Protein AF-J9AM87-F1 (afdb_monomer)

Foldseek 3Di:
DVVDVVQDCDDPVHLPVDPLSVLVVVLVVLVVCLVVCCVPVPDDPPPVSVVSVVCVVVVVCSVDVVSVVVVVVVVVCVVVVVVVVVVVVVVCVVCVVVCCVVCPPQQVAFAFDDDPPDPDDDPPVPDPDDRTDDAPPNVDGQGADDPVDPDDHHPPDDDDHDDPNRD

InterPro domains:
  IPR005821 Ion transport domain [PF00520] (2-114)
  IPR027359 Voltage-dependent channel domain superfamily [G3DSA:1.20.120.350] (1-65)
  IPR043203 Voltage-gated cation channel calcium and sodium [PTHR10037] (1-157)

Radius of gyration: 30.92 Å; Cα contacts (8 Å, |Δi|>4): 81; chains: 1; bounding box: 75×37×65 Å

Structure (mmCIF, N/CA/C/O backbone):
data_AF-J9AM87-F1
#
_entry.id   AF-J9AM87-F1
#
loop_
_atom_site.group_PDB
_atom_site.id
_atom_site.type_symbol
_atom_site.label_atom_id
_atom_site.label_alt_id
_atom_site.label_comp_id
_atom_site.label_asym_id
_atom_site.label_entity_id
_atom_site.label_seq_id
_atom_site.pdbx_PDB_ins_code
_atom_site.Cartn_x
_atom_site.Cartn_y
_atom_site.Cartn_z
_atom_site.occupancy
_atom_site.B_iso_or_equiv
_atom_site.auth_seq_id
_atom_site.auth_comp_id
_atom_site.auth_asym_id
_atom_site.auth_atom_id
_atom_site.pdbx_PDB_model_num
ATOM 1 N N . MET A 1 1 ? -15.697 -11.874 31.998 1.00 46.91 1 MET A N 1
ATOM 2 C CA . MET A 1 1 ? -16.388 -12.920 32.778 1.00 46.91 1 MET A CA 1
ATOM 3 C C . MET A 1 1 ? -17.727 -12.428 33.321 1.00 46.91 1 MET A C 1
ATOM 5 O O . MET A 1 1 ? -18.726 -12.863 32.777 1.00 46.91 1 MET A O 1
ATOM 9 N N . ILE A 1 2 ? -17.795 -11.449 34.238 1.00 51.47 2 ILE A N 1
ATOM 10 C CA . ILE A 1 2 ? -19.082 -10.950 34.794 1.00 51.47 2 ILE A CA 1
ATOM 11 C C . ILE A 1 2 ? -20.073 -10.462 33.714 1.00 51.47 2 ILE A C 1
ATOM 13 O O . ILE A 1 2 ? -21.231 -10.847 33.746 1.00 51.47 2 ILE A O 1
ATOM 17 N N . LYS A 1 3 ? -19.630 -9.702 32.700 1.00 47.81 3 LYS A N 1
ATOM 18 C CA . LYS A 1 3 ? -20.514 -9.245 31.603 1.00 47.81 3 LYS A CA 1
ATOM 19 C C . LYS A 1 3 ? -20.993 -10.358 30.660 1.00 47.81 3 LYS A C 1
ATOM 21 O O . LYS A 1 3 ? -22.098 -10.273 30.148 1.00 47.81 3 LYS A O 1
ATOM 26 N N . ILE A 1 4 ? -20.172 -11.385 30.446 1.00 52.56 4 ILE A N 1
ATOM 27 C CA . ILE A 1 4 ? -20.475 -12.511 29.542 1.00 52.56 4 ILE A CA 1
ATOM 28 C C . ILE A 1 4 ? -21.500 -13.449 30.194 1.00 52.56 4 ILE A C 1
ATOM 30 O O . ILE A 1 4 ? -22.391 -13.955 29.524 1.00 52.56 4 ILE A O 1
ATOM 34 N N . VAL A 1 5 ? -21.408 -13.622 31.517 1.00 52.31 5 VAL A N 1
ATOM 35 C CA . VAL A 1 5 ? -22.372 -14.397 32.313 1.00 52.31 5 VAL A CA 1
ATOM 36 C C . VAL A 1 5 ? -23.660 -13.599 32.566 1.00 52.31 5 VAL A C 1
ATOM 38 O O . VAL A 1 5 ? -24.735 -14.184 32.576 1.00 52.31 5 VAL A O 1
ATOM 41 N N . ALA A 1 6 ? -23.582 -12.269 32.702 1.00 46.50 6 ALA A N 1
ATOM 42 C CA . ALA A 1 6 ? -24.748 -11.420 32.968 1.00 46.50 6 ALA A CA 1
ATOM 43 C C . ALA A 1 6 ? -25.654 -11.150 31.748 1.00 46.50 6 ALA A C 1
ATOM 45 O O . ALA A 1 6 ? -26.807 -10.785 31.943 1.00 46.50 6 ALA A O 1
ATOM 46 N N . LEU A 1 7 ? -25.162 -11.300 30.509 1.00 50.94 7 LEU A N 1
ATOM 47 C CA . LEU A 1 7 ? -25.922 -10.977 29.285 1.00 50.94 7 LEU A CA 1
ATOM 48 C C . LEU A 1 7 ? -26.360 -12.197 28.455 1.00 50.94 7 LEU A C 1
ATOM 50 O O . LEU A 1 7 ? -27.134 -12.028 27.518 1.00 50.94 7 LEU A O 1
ATOM 54 N N . GLY A 1 8 ? -25.924 -13.412 28.806 1.00 47.44 8 GLY A N 1
ATOM 55 C CA . GLY A 1 8 ? -26.290 -14.641 28.094 1.00 47.44 8 GLY A CA 1
ATOM 56 C C . GLY A 1 8 ? -25.664 -14.759 26.694 1.00 47.44 8 GLY A C 1
ATOM 57 O O . GLY A 1 8 ? -25.475 -13.783 25.973 1.00 47.44 8 GLY A O 1
ATOM 58 N N . PHE A 1 9 ? -25.315 -15.985 26.293 1.00 50.88 9 PHE A N 1
ATOM 59 C CA . PHE A 1 9 ? -24.656 -16.258 25.006 1.00 50.88 9 PHE A CA 1
ATOM 60 C C . PHE A 1 9 ? -25.613 -16.122 23.802 1.00 50.88 9 PHE A C 1
ATOM 62 O O . PHE A 1 9 ? -25.159 -15.883 22.685 1.00 50.88 9 PHE A O 1
ATOM 69 N N . TYR A 1 10 ? -26.932 -16.245 24.012 1.00 46.03 10 TYR A N 1
ATOM 70 C CA . TYR A 1 10 ? -27.936 -16.190 22.945 1.00 46.03 10 TYR A CA 1
ATOM 71 C C . TYR A 1 10 ? -29.298 -15.707 23.480 1.00 46.03 10 TYR A C 1
ATOM 73 O O . TYR A 1 10 ? -29.882 -16.338 24.356 1.00 46.03 10 TYR A O 1
ATOM 81 N N . GLY A 1 11 ? -29.801 -14.584 22.962 1.00 43.59 11 GLY A N 1
ATOM 82 C CA . GLY A 1 11 ? -31.105 -14.006 23.312 1.00 43.59 11 GLY A CA 1
ATOM 83 C C . GLY A 1 11 ? -31.364 -12.712 22.534 1.00 43.59 11 GLY A C 1
ATOM 84 O O . GLY A 1 11 ? -30.419 -12.002 22.219 1.00 43.59 11 GLY A O 1
ATOM 85 N N . SER A 1 12 ? -32.626 -12.404 22.212 1.00 48.91 12 SER A N 1
ATOM 86 C CA . SER A 1 12 ? -33.054 -11.333 21.279 1.00 48.91 12 SER A CA 1
ATOM 87 C C . SER A 1 12 ? -32.692 -9.886 21.686 1.00 48.91 12 SER A C 1
ATOM 89 O O . SER A 1 12 ? -32.962 -8.958 20.929 1.00 48.91 12 SER A O 1
ATOM 91 N N . ALA A 1 13 ? -32.049 -9.689 22.841 1.00 49.88 13 ALA A N 1
ATOM 92 C CA . ALA A 1 13 ? -31.346 -8.467 23.250 1.00 49.88 13 ALA A CA 1
ATOM 93 C C . ALA A 1 13 ? -29.820 -8.706 23.194 1.00 49.88 13 ALA A C 1
ATOM 95 O O . ALA A 1 13 ? -29.098 -8.565 24.180 1.00 49.88 13 ALA A O 1
ATOM 96 N N . ALA A 1 14 ? -29.355 -9.210 22.048 1.00 50.78 14 ALA A N 1
ATOM 97 C CA . ALA A 1 14 ? -28.109 -9.957 21.938 1.00 50.78 14 ALA A CA 1
ATOM 98 C C . ALA A 1 14 ? -26.858 -9.104 22.184 1.00 50.78 14 ALA A C 1
ATOM 100 O O . ALA A 1 14 ? -26.659 -8.065 21.552 1.00 50.78 14 ALA A O 1
ATOM 101 N N . TYR A 1 15 ? -25.929 -9.654 22.975 1.00 48.97 15 TYR A N 1
ATOM 102 C CA . TYR A 1 15 ? -24.536 -9.213 23.150 1.00 48.97 15 TYR A CA 1
ATOM 103 C C . TYR A 1 15 ? -23.830 -8.899 21.806 1.00 48.97 15 TYR A C 1
ATOM 105 O O . TYR A 1 15 ? -22.904 -8.096 21.759 1.00 48.97 15 TYR A O 1
ATOM 113 N N . LEU A 1 16 ? -24.295 -9.497 20.703 1.00 48.91 16 LEU A N 1
ATOM 114 C CA . LEU A 1 16 ? -23.776 -9.339 19.344 1.00 48.91 16 LEU A CA 1
ATOM 115 C C . LEU A 1 16 ? -24.352 -8.150 18.551 1.00 48.91 16 LEU A C 1
ATOM 117 O O . LEU A 1 16 ? -23.908 -7.959 17.422 1.00 48.91 16 LEU A O 1
ATOM 121 N N . SER A 1 17 ? -25.314 -7.376 19.062 1.00 53.00 17 SER A N 1
ATOM 122 C CA . SER A 1 17 ? -25.820 -6.187 18.348 1.00 53.00 17 SER A CA 1
ATOM 123 C C . SER A 1 17 ? -24.913 -4.963 18.508 1.00 53.00 17 SER A C 1
ATOM 125 O O . SER A 1 17 ? -24.922 -4.089 17.648 1.00 53.00 17 SER A O 1
ATOM 127 N N . ASP A 1 18 ? -24.136 -4.890 19.591 1.00 69.31 18 ASP A N 1
ATOM 128 C CA . ASP A 1 18 ? -23.240 -3.766 19.864 1.00 69.31 18 ASP A CA 1
ATOM 129 C C . ASP A 1 18 ? -21.810 -4.093 19.394 1.00 69.31 18 ASP A C 1
ATOM 131 O O . ASP A 1 18 ? -21.171 -5.043 19.867 1.00 69.31 18 ASP A O 1
ATOM 135 N N . THR A 1 19 ? -21.295 -3.302 18.450 1.00 73.19 19 THR A N 1
ATOM 136 C CA . THR A 1 19 ? -19.947 -3.429 17.869 1.00 73.19 19 THR A CA 1
ATOM 137 C C . THR A 1 19 ? -18.857 -3.429 18.944 1.00 73.19 19 THR A C 1
ATOM 139 O O . THR A 1 19 ? -17.882 -4.180 18.857 1.00 73.19 19 THR A O 1
ATOM 142 N N . TRP A 1 20 ? -19.045 -2.655 20.013 1.00 75.25 20 TRP A N 1
ATOM 143 C CA . TRP A 1 20 ? -18.082 -2.542 21.110 1.00 75.25 20 TRP A CA 1
ATOM 144 C C . TRP A 1 20 ? -17.952 -3.824 21.927 1.00 75.25 20 TRP A C 1
ATOM 146 O O . TRP A 1 20 ? -16.880 -4.161 22.440 1.00 75.25 20 TRP A O 1
ATOM 156 N N . ASN A 1 21 ? -19.049 -4.559 22.008 1.00 72.50 21 ASN A N 1
ATOM 157 C CA . ASN A 1 21 ? -19.170 -5.783 22.767 1.00 72.50 21 ASN A CA 1
ATOM 158 C C . ASN A 1 21 ? -18.600 -6.987 21.995 1.00 72.50 21 ASN A C 1
ATOM 160 O O . ASN A 1 21 ? -17.942 -7.850 22.581 1.00 72.50 21 ASN A O 1
ATOM 164 N N . ARG A 1 22 ? -18.740 -6.979 20.657 1.00 75.44 22 ARG A N 1
ATOM 165 C CA . ARG A 1 22 ? -18.018 -7.889 19.745 1.00 75.44 22 ARG A CA 1
ATOM 166 C C . ARG A 1 22 ? -16.502 -7.702 19.829 1.00 75.44 22 ARG A C 1
ATOM 168 O O . ARG A 1 22 ? -15.768 -8.687 19.874 1.00 75.44 22 ARG A O 1
ATOM 175 N N . LEU A 1 23 ? -16.035 -6.454 19.897 1.00 75.38 23 LEU A N 1
ATOM 176 C CA . LEU A 1 23 ? -14.611 -6.138 20.037 1.00 75.38 23 LEU A CA 1
ATOM 177 C C . LEU A 1 23 ? -14.056 -6.616 21.390 1.00 75.38 23 LEU A C 1
ATOM 179 O O . LEU A 1 23 ? -12.970 -7.189 21.437 1.00 75.38 23 LEU A O 1
ATOM 183 N N . ASP A 1 24 ? -14.812 -6.455 22.484 1.00 78.25 24 ASP A N 1
ATOM 184 C CA . ASP A 1 24 ? -14.417 -6.976 23.804 1.00 78.25 24 ASP A CA 1
ATOM 185 C C . ASP A 1 24 ? -14.309 -8.512 23.808 1.00 78.25 24 ASP A C 1
ATOM 187 O O . ASP A 1 24 ? -13.341 -9.062 24.336 1.00 78.25 24 ASP A O 1
ATOM 191 N N . PHE A 1 25 ? -15.246 -9.209 23.152 1.00 76.19 25 PHE A N 1
ATOM 192 C CA . PHE A 1 25 ? -15.199 -10.666 22.992 1.00 76.19 25 PHE A CA 1
ATOM 193 C C . PHE A 1 25 ? -13.954 -11.125 22.222 1.00 76.19 25 PHE A C 1
ATOM 195 O O . PHE A 1 25 ? -13.244 -12.015 22.688 1.00 76.19 25 PHE A O 1
ATOM 202 N N . PHE A 1 26 ? -13.631 -10.474 21.100 1.00 79.94 26 PHE A N 1
ATOM 203 C CA . PHE A 1 26 ? -12.435 -10.792 20.315 1.00 79.94 26 PHE A CA 1
ATOM 204 C C . PHE A 1 26 ? -11.142 -10.641 21.132 1.00 79.94 26 PHE A C 1
ATOM 206 O O . PHE A 1 26 ? -10.284 -11.520 21.089 1.00 79.94 26 PHE A O 1
ATOM 213 N N . ILE A 1 27 ? -11.017 -9.578 21.936 1.00 80.06 27 ILE A N 1
ATOM 214 C CA . ILE A 1 27 ? -9.845 -9.364 22.801 1.00 80.06 27 ILE A CA 1
ATOM 215 C C . ILE A 1 27 ? -9.728 -10.464 23.865 1.00 80.06 27 ILE A C 1
ATOM 217 O O . ILE A 1 27 ? -8.629 -10.959 24.121 1.00 80.06 27 ILE A O 1
ATOM 221 N N . VAL A 1 28 ? -10.843 -10.858 24.492 1.00 81.00 28 VAL A N 1
ATOM 222 C CA . VAL A 1 28 ? -10.853 -11.945 25.485 1.00 81.00 28 VAL A CA 1
ATOM 223 C C . VAL A 1 28 ? -10.465 -13.277 24.836 1.00 81.00 28 VAL A C 1
ATOM 225 O O . VAL A 1 28 ? -9.641 -13.997 25.397 1.00 81.00 28 VAL A O 1
ATOM 228 N N . CYS A 1 29 ? -10.989 -13.581 23.646 1.00 80.12 29 CYS A N 1
ATOM 229 C CA . CYS A 1 29 ? -10.615 -14.769 22.880 1.00 80.12 29 CYS A CA 1
ATOM 230 C C . CYS A 1 29 ? -9.136 -14.761 22.482 1.00 80.12 29 CYS A C 1
ATOM 232 O O . CYS A 1 29 ? -8.470 -15.776 22.653 1.00 80.12 29 CYS A O 1
ATOM 234 N N . ALA A 1 30 ? -8.597 -13.630 22.020 1.00 80.06 30 ALA A N 1
ATOM 235 C CA . ALA A 1 30 ? -7.186 -13.502 21.662 1.00 80.06 30 ALA A CA 1
ATOM 236 C C . ALA A 1 30 ? -6.260 -13.701 22.876 1.00 80.06 30 ALA A C 1
ATOM 238 O O . ALA A 1 30 ? -5.245 -14.385 22.773 1.00 80.06 30 ALA A O 1
ATOM 239 N N . GLY A 1 31 ? -6.633 -13.168 24.046 1.00 78.00 31 GLY A N 1
ATOM 240 C CA . GLY A 1 31 ? -5.903 -13.401 25.296 1.00 78.00 31 GLY A CA 1
ATOM 241 C C . GLY A 1 31 ? -5.995 -14.848 25.797 1.00 78.00 31 GLY A C 1
ATOM 242 O O . GLY A 1 31 ? -5.021 -15.372 26.330 1.00 78.00 31 GLY A O 1
ATOM 243 N N . CYS A 1 32 ? -7.139 -15.511 25.598 1.00 79.88 32 CYS A N 1
ATOM 244 C CA . CYS A 1 32 ? -7.306 -16.935 25.902 1.00 79.88 32 CYS A CA 1
ATOM 245 C C . CYS A 1 32 ? -6.463 -17.809 24.959 1.00 79.88 32 CYS A C 1
ATOM 247 O O . CYS A 1 32 ? -5.753 -18.703 25.410 1.00 79.88 32 CYS A O 1
ATOM 249 N N . ALA A 1 33 ? -6.475 -17.498 23.659 1.00 79.56 33 ALA A N 1
ATOM 250 C CA . ALA A 1 33 ? -5.652 -18.168 22.660 1.00 79.56 33 ALA A CA 1
ATOM 251 C C . ALA A 1 33 ? -4.155 -18.005 22.957 1.00 79.56 33 ALA A C 1
ATOM 253 O O . ALA A 1 33 ? -3.416 -18.972 22.835 1.00 79.56 33 ALA A O 1
ATOM 254 N N . GLU A 1 34 ? -3.707 -16.828 23.410 1.00 77.44 34 GLU A N 1
ATOM 255 C CA . GLU A 1 34 ? -2.323 -16.616 23.859 1.00 77.44 34 GLU A CA 1
ATOM 256 C C . GLU A 1 34 ? -1.935 -17.588 24.983 1.00 77.44 34 GLU A C 1
ATOM 258 O O . GLU A 1 34 ? -0.875 -18.207 24.924 1.00 77.44 34 GLU A O 1
ATOM 263 N N . TYR A 1 35 ? -2.805 -17.739 25.986 1.00 77.81 35 TYR A N 1
ATOM 264 C CA . TYR A 1 35 ? -2.564 -18.605 27.140 1.00 77.81 35 TYR A CA 1
ATOM 265 C C . TYR A 1 35 ? -2.497 -20.083 26.736 1.00 77.81 35 TYR A C 1
ATOM 267 O O . TYR A 1 35 ? -1.528 -20.764 27.059 1.00 77.81 35 TYR A O 1
ATOM 275 N N . LEU A 1 36 ? -3.476 -20.544 25.950 1.00 76.69 36 LEU A N 1
ATOM 276 C CA . LEU A 1 36 ? -3.534 -21.924 25.462 1.00 76.69 36 LEU A CA 1
ATOM 277 C C . LEU A 1 36 ? -2.372 -22.255 24.517 1.00 76.69 36 LEU A C 1
ATOM 279 O O . LEU A 1 36 ? -1.795 -23.334 24.606 1.00 76.69 36 LEU A O 1
ATOM 283 N N . LEU A 1 37 ? -1.994 -21.334 23.626 1.00 76.19 37 LEU A N 1
ATOM 284 C CA . LEU A 1 37 ? -0.863 -21.534 22.717 1.00 76.19 37 LEU A CA 1
ATOM 285 C C . LEU A 1 37 ? 0.470 -21.568 23.468 1.00 76.19 37 LEU A C 1
ATOM 287 O O . LEU A 1 37 ? 1.349 -22.343 23.101 1.00 76.19 37 LEU A O 1
ATOM 291 N N . GLN A 1 38 ? 0.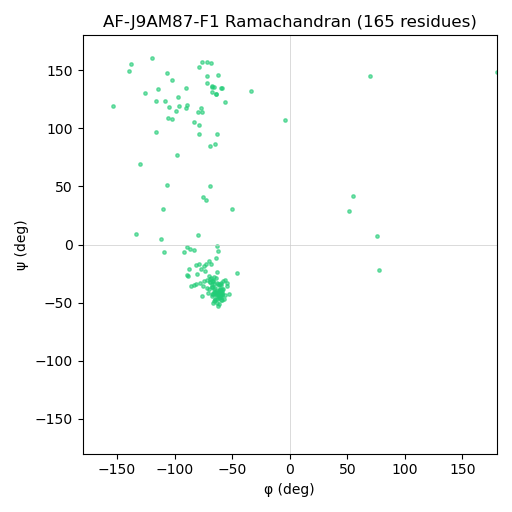626 -20.763 24.521 1.00 73.44 38 GLN A N 1
ATOM 292 C CA . GLN A 1 38 ? 1.833 -20.787 25.344 1.00 73.44 38 GLN A CA 1
ATOM 293 C C . GLN A 1 38 ? 1.956 -22.083 26.165 1.00 73.44 38 GLN A C 1
ATOM 295 O O . GLN A 1 38 ? 3.073 -22.534 26.408 1.00 73.44 38 GLN A O 1
ATOM 300 N N . GLU A 1 39 ? 0.830 -22.692 26.543 1.00 73.88 39 GLU A N 1
ATOM 301 C CA . GLU A 1 39 ? 0.775 -23.982 27.240 1.00 73.88 39 GLU A CA 1
ATOM 302 C C . GLU A 1 39 ? 1.031 -25.177 26.297 1.00 73.88 39 GLU A C 1
ATOM 304 O O . GLU A 1 39 ? 1.821 -26.056 26.629 1.00 73.88 39 GLU A O 1
ATOM 309 N N . TYR A 1 40 ? 0.426 -25.195 25.101 1.00 71.12 40 TYR A N 1
ATOM 310 C CA . TYR A 1 40 ? 0.513 -26.331 24.166 1.00 71.12 40 TYR A CA 1
ATOM 311 C C . TYR A 1 40 ? 1.774 -26.360 23.290 1.00 71.12 40 TYR A C 1
ATOM 313 O O . TYR A 1 40 ? 2.254 -27.439 22.950 1.00 71.12 40 TYR A O 1
ATOM 321 N N . LEU A 1 41 ? 2.302 -25.205 22.873 1.00 66.25 41 LEU A N 1
ATOM 322 C CA . LEU A 1 41 ? 3.358 -25.108 21.850 1.00 66.25 41 LEU A CA 1
ATOM 323 C C . LEU A 1 41 ? 4.716 -24.667 22.415 1.00 66.25 41 LEU A C 1
ATOM 325 O O . LEU A 1 41 ? 5.480 -24.016 21.713 1.00 66.25 41 LEU A O 1
ATOM 329 N N . GLY A 1 42 ? 5.009 -25.010 23.675 1.00 56.44 42 GLY A N 1
ATOM 330 C CA . GLY A 1 42 ? 6.266 -24.748 24.394 1.00 56.44 42 GLY A CA 1
ATOM 331 C C . GLY A 1 42 ? 7.406 -24.092 23.592 1.00 56.44 42 GLY A C 1
ATOM 332 O O . GLY A 1 42 ? 8.059 -24.734 22.776 1.00 56.44 42 GLY A O 1
ATOM 333 N N . ASN A 1 43 ? 7.672 -22.811 23.873 1.00 58.88 43 ASN A N 1
ATOM 334 C CA . ASN A 1 43 ? 8.887 -22.069 23.497 1.00 58.88 43 ASN A CA 1
ATOM 335 C C . ASN A 1 43 ? 9.345 -22.095 22.021 1.00 58.88 43 ASN A C 1
ATOM 337 O O . ASN A 1 43 ? 10.525 -21.878 21.747 1.00 58.88 43 ASN A O 1
ATOM 341 N N . ILE A 1 44 ? 8.450 -22.239 21.041 1.00 59.88 44 ILE A N 1
ATOM 342 C CA . ILE A 1 44 ? 8.785 -21.785 19.679 1.00 59.88 44 ILE A CA 1
ATOM 343 C C . ILE A 1 44 ? 8.797 -20.247 19.608 1.00 59.88 44 ILE A C 1
ATOM 345 O O . ILE A 1 44 ? 8.037 -19.560 20.289 1.00 59.88 44 ILE A O 1
ATOM 349 N N . ASN A 1 45 ? 9.705 -19.686 18.804 1.00 61.81 45 ASN A N 1
ATOM 350 C CA . ASN A 1 45 ? 9.943 -18.244 18.657 1.00 61.81 45 ASN A CA 1
ATOM 351 C C . ASN A 1 45 ? 8.724 -17.514 18.057 1.00 61.81 45 ASN A C 1
ATOM 353 O O . ASN A 1 45 ? 8.619 -17.323 16.847 1.00 61.81 45 ASN A O 1
ATOM 357 N N . LEU A 1 46 ? 7.783 -17.099 18.905 1.00 62.47 46 LEU A N 1
ATOM 358 C CA . LEU A 1 46 ? 6.478 -16.595 18.475 1.00 62.47 46 LEU A CA 1
ATOM 359 C C . LEU A 1 46 ? 6.449 -15.063 18.431 1.00 62.47 46 LEU A C 1
ATOM 361 O O . LEU A 1 46 ? 5.853 -14.395 19.277 1.00 62.47 46 LEU A O 1
ATOM 365 N N . THR A 1 47 ? 7.049 -14.486 17.389 1.00 68.38 47 THR A N 1
ATOM 366 C CA . THR A 1 47 ? 6.879 -13.060 17.048 1.00 68.38 47 THR A CA 1
ATOM 367 C C . THR A 1 47 ? 5.390 -12.704 16.889 1.00 68.38 47 THR A C 1
ATOM 369 O O . THR A 1 47 ? 4.965 -11.632 17.314 1.00 68.38 47 THR A O 1
ATOM 372 N N . ALA A 1 48 ? 4.570 -13.642 16.396 1.00 70.88 48 ALA A N 1
ATOM 373 C CA . ALA A 1 48 ? 3.115 -13.500 16.285 1.00 70.88 48 ALA A CA 1
ATOM 374 C C . ALA A 1 48 ? 2.374 -13.475 17.640 1.00 70.88 48 ALA A C 1
ATOM 376 O O . ALA A 1 48 ? 1.352 -12.815 17.772 1.00 70.88 48 ALA A O 1
ATOM 377 N N . ILE A 1 49 ? 2.887 -14.128 18.688 1.00 72.62 49 ILE A N 1
ATOM 378 C CA . ILE A 1 49 ? 2.281 -14.036 20.032 1.00 72.62 49 ILE A CA 1
ATOM 379 C C . ILE A 1 49 ? 2.537 -12.662 20.657 1.00 72.62 49 ILE A C 1
ATOM 381 O O . ILE A 1 49 ? 1.701 -12.132 21.391 1.00 72.62 49 ILE A O 1
ATOM 385 N N . ARG A 1 50 ? 3.669 -12.031 20.326 1.00 73.31 50 ARG A N 1
ATOM 386 C CA . ARG A 1 50 ? 3.982 -10.676 20.798 1.00 73.31 50 ARG A CA 1
ATOM 387 C C . ARG A 1 50 ? 3.024 -9.631 20.225 1.00 73.31 50 ARG A C 1
ATOM 389 O O . ARG A 1 50 ? 2.680 -8.696 20.944 1.00 73.31 50 ARG A O 1
ATOM 396 N N . THR A 1 51 ? 2.547 -9.794 18.988 1.00 76.00 51 THR A N 1
ATOM 397 C CA . THR A 1 51 ? 1.590 -8.852 18.380 1.00 76.00 51 THR A CA 1
ATOM 398 C C . THR A 1 51 ? 0.211 -8.920 19.042 1.00 76.00 51 THR A C 1
ATOM 400 O O . THR A 1 51 ? -0.417 -7.880 19.218 1.00 76.00 51 THR A O 1
ATOM 403 N N . ILE A 1 52 ? -0.223 -10.088 19.534 1.00 73.06 52 ILE A N 1
ATOM 404 C CA . ILE A 1 52 ? -1.489 -10.238 20.282 1.00 73.06 52 ILE A CA 1
ATOM 405 C C . ILE A 1 52 ? -1.506 -9.368 21.550 1.00 73.06 52 ILE A C 1
ATOM 407 O O . ILE A 1 52 ? -2.529 -8.778 21.902 1.00 73.06 52 ILE A O 1
ATOM 411 N N . ARG A 1 53 ? -0.359 -9.195 22.216 1.00 73.69 53 ARG A N 1
ATOM 412 C CA . ARG A 1 53 ? -0.246 -8.324 23.399 1.00 73.69 53 ARG A CA 1
ATOM 413 C C . ARG A 1 53 ? -0.474 -6.845 23.076 1.00 73.69 53 ARG A C 1
ATOM 415 O O . ARG A 1 53 ? -0.972 -6.122 23.938 1.00 73.69 53 ARG A O 1
ATOM 422 N N . VAL A 1 54 ? -0.190 -6.412 21.843 1.00 80.00 54 VAL A N 1
ATOM 423 C CA . VAL A 1 54 ? -0.433 -5.038 21.353 1.00 80.00 54 VAL A CA 1
ATOM 424 C C . VAL A 1 54 ? -1.932 -4.734 21.238 1.00 80.00 54 VAL A C 1
ATOM 426 O O . VAL A 1 54 ? -2.321 -3.570 21.237 1.00 80.00 54 VAL A O 1
ATOM 429 N N . LEU A 1 55 ? -2.802 -5.753 21.238 1.00 72.94 55 LEU A N 1
ATOM 430 C CA . LEU A 1 55 ? -4.252 -5.559 21.280 1.00 72.94 55 LEU A CA 1
ATOM 431 C C . LEU A 1 55 ? -4.782 -5.295 22.703 1.00 72.94 55 LEU A C 1
ATOM 433 O O . LEU A 1 55 ? -5.885 -4.774 22.856 1.00 72.94 55 LEU A O 1
ATOM 437 N N . ARG A 1 56 ? -4.024 -5.599 23.769 1.00 74.75 56 ARG A N 1
ATOM 438 C CA . ARG A 1 56 ? -4.474 -5.383 25.163 1.00 74.75 56 ARG A CA 1
ATOM 439 C C . ARG A 1 56 ? -4.784 -3.907 25.489 1.00 74.75 56 ARG A C 1
ATOM 441 O O . ARG A 1 56 ? -5.804 -3.675 26.140 1.00 74.75 56 ARG A O 1
ATOM 448 N N . PRO A 1 57 ? -4.002 -2.907 25.029 1.00 76.00 57 PRO A N 1
ATOM 449 C CA . PRO A 1 57 ? -4.346 -1.488 25.149 1.00 76.00 57 PRO A CA 1
AT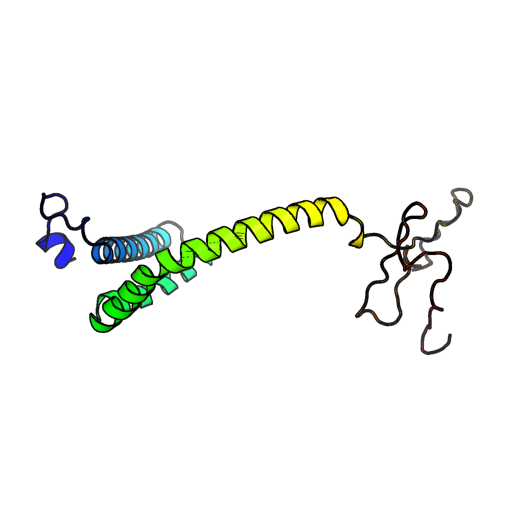OM 450 C C . PRO A 1 57 ? -5.705 -1.112 24.545 1.00 76.00 57 PRO A C 1
ATOM 452 O O . PRO A 1 57 ? -6.377 -0.242 25.095 1.00 76.00 57 PRO A O 1
ATOM 455 N N . LEU A 1 58 ? -6.183 -1.797 23.493 1.00 70.94 58 LEU A N 1
ATOM 456 C CA . LEU A 1 58 ? -7.528 -1.542 22.949 1.00 70.94 58 LEU A CA 1
ATOM 457 C C . LEU A 1 58 ? -8.641 -1.853 23.963 1.00 70.94 58 LEU A C 1
ATOM 459 O O . LEU A 1 58 ? -9.710 -1.245 23.916 1.00 70.94 58 LEU A O 1
ATOM 463 N N . ARG A 1 59 ? -8.395 -2.718 24.957 1.00 71.38 59 ARG A N 1
ATOM 464 C CA . ARG A 1 59 ? -9.341 -2.937 26.064 1.00 71.38 59 ARG A CA 1
ATOM 465 C C . ARG A 1 59 ? -9.540 -1.679 26.917 1.00 71.38 59 ARG A C 1
ATOM 467 O O . ARG A 1 59 ? -10.613 -1.502 27.492 1.00 71.38 59 ARG A O 1
ATOM 474 N N . ALA A 1 60 ? -8.537 -0.801 27.005 1.00 70.12 60 ALA A N 1
ATOM 475 C CA . ALA A 1 60 ? -8.643 0.456 27.746 1.00 70.12 60 ALA A CA 1
ATOM 476 C C . ALA A 1 60 ? -9.634 1.423 27.077 1.00 70.12 60 ALA A C 1
ATOM 478 O O . ALA A 1 60 ? -10.433 2.048 27.773 1.00 70.12 60 ALA A O 1
ATOM 479 N N . VAL A 1 61 ? -9.673 1.448 25.740 1.00 72.62 61 VAL A N 1
ATOM 480 C CA . VAL A 1 61 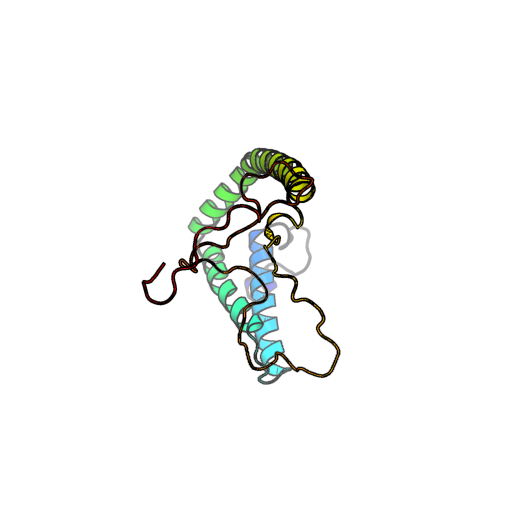? -10.677 2.192 24.952 1.00 72.62 61 VAL A CA 1
ATOM 481 C C . VAL A 1 61 ? -12.090 1.714 25.297 1.00 72.62 61 VAL A C 1
ATOM 483 O O . VAL A 1 61 ? -13.002 2.515 25.467 1.00 72.62 61 VAL A O 1
ATOM 486 N N . ASN A 1 62 ? -12.261 0.408 25.516 1.00 67.56 62 ASN A N 1
ATOM 487 C CA . ASN A 1 62 ? -13.528 -0.178 25.949 1.00 67.56 62 ASN A CA 1
ATOM 488 C C . ASN A 1 62 ? -13.913 0.106 27.412 1.00 67.56 62 ASN A C 1
ATOM 490 O O . ASN A 1 62 ? -15.076 -0.080 27.783 1.00 67.56 62 ASN A O 1
ATOM 494 N N . ARG A 1 63 ? -12.974 0.541 28.257 1.00 73.25 63 ARG A N 1
ATOM 495 C CA . ARG A 1 63 ? -13.259 0.938 29.643 1.00 73.25 63 ARG A CA 1
ATOM 496 C C . ARG A 1 63 ? -13.651 2.406 29.776 1.00 73.25 63 ARG A C 1
ATOM 498 O O . ARG A 1 63 ? -14.364 2.730 30.720 1.00 73.25 63 ARG A O 1
ATOM 505 N N . ILE A 1 64 ? -13.190 3.266 28.867 1.00 80.50 64 ILE A N 1
ATOM 506 C CA . ILE A 1 64 ? -13.372 4.718 28.957 1.00 80.50 64 ILE A CA 1
ATOM 507 C C . ILE A 1 64 ? -14.440 5.157 27.944 1.00 80.50 64 ILE A C 1
ATOM 509 O O . ILE A 1 64 ? -14.166 5.162 26.742 1.00 80.50 64 ILE A O 1
ATOM 513 N N . PRO A 1 65 ? -15.644 5.565 28.387 1.00 73.50 65 PRO A N 1
ATOM 514 C CA . PRO A 1 65 ? -16.724 5.953 27.477 1.00 73.50 65 PRO A CA 1
ATOM 515 C C . PRO A 1 65 ? -16.342 7.137 26.573 1.00 73.50 65 PRO A C 1
ATOM 517 O O . PRO A 1 65 ? -16.716 7.145 25.404 1.00 73.50 65 PRO A O 1
ATOM 520 N N . SER A 1 66 ? -15.516 8.073 27.053 1.00 79.88 66 SER A N 1
ATOM 521 C CA . SER A 1 66 ? -15.036 9.220 26.267 1.00 79.88 66 SER A CA 1
ATOM 522 C C . SER A 1 66 ?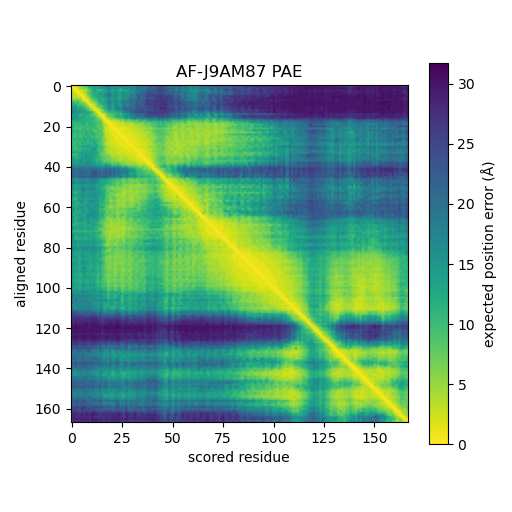 -14.208 8.821 25.039 1.00 79.88 66 SER A C 1
ATOM 524 O O . SER A 1 66 ? -14.305 9.466 24.000 1.00 79.88 66 SER A O 1
ATOM 526 N N . MET A 1 67 ? -13.430 7.734 25.119 1.00 78.88 67 MET A N 1
ATOM 527 C CA . MET A 1 67 ? -12.617 7.258 23.989 1.00 78.88 67 MET A CA 1
ATOM 528 C C . MET A 1 67 ? -13.477 6.589 22.910 1.00 78.88 67 MET A C 1
ATOM 530 O O . MET A 1 67 ? -13.171 6.688 21.724 1.00 78.88 67 MET A O 1
ATOM 534 N N . ARG A 1 68 ? -14.586 5.949 23.303 1.00 80.06 68 ARG A N 1
ATOM 535 C CA . ARG A 1 68 ? -15.540 5.347 22.360 1.00 80.06 68 ARG A CA 1
ATOM 536 C C . ARG A 1 68 ? -16.239 6.389 21.500 1.00 80.06 68 ARG A C 1
ATOM 538 O O . ARG A 1 68 ? -16.431 6.152 20.314 1.00 80.06 68 ARG A O 1
ATOM 545 N N . ILE A 1 69 ? -16.584 7.538 22.084 1.00 84.50 69 ILE A N 1
ATOM 546 C CA . ILE A 1 69 ? -17.221 8.646 21.360 1.00 84.50 69 ILE A CA 1
ATOM 547 C C . ILE A 1 69 ? -16.312 9.117 20.222 1.00 84.50 69 ILE A C 1
ATOM 549 O O . ILE A 1 69 ? -16.766 9.203 19.088 1.00 84.50 69 ILE A O 1
ATOM 553 N N . LEU A 1 70 ? -15.022 9.333 20.495 1.00 83.88 70 LEU A N 1
ATOM 554 C CA . LEU A 1 70 ? -14.061 9.762 19.476 1.00 83.88 70 LEU A CA 1
ATOM 555 C C . LEU A 1 70 ? -13.948 8.762 18.316 1.00 83.88 70 LEU A C 1
ATOM 557 O O . LEU A 1 70 ? -13.953 9.160 17.156 1.00 83.88 70 LEU A O 1
ATOM 561 N N . VAL A 1 71 ? -13.865 7.465 18.623 1.00 84.81 71 VAL A N 1
ATOM 562 C CA . VAL A 1 71 ? -13.771 6.422 17.592 1.00 84.81 71 VAL A CA 1
ATOM 563 C C . VAL A 1 71 ? -15.062 6.324 16.786 1.00 84.81 71 VAL A C 1
ATOM 565 O O . VAL A 1 71 ? -14.982 6.235 15.569 1.00 84.81 71 VAL A O 1
ATOM 568 N N . ASN A 1 72 ? -16.236 6.378 17.422 1.00 84.62 72 ASN A N 1
ATOM 569 C CA . ASN A 1 72 ? -17.512 6.370 16.701 1.00 84.62 72 ASN A CA 1
ATOM 570 C C . ASN A 1 72 ? -17.619 7.570 15.752 1.00 84.62 72 ASN A C 1
ATOM 572 O O . ASN A 1 72 ? -17.922 7.373 14.587 1.00 84.62 72 ASN A O 1
ATOM 576 N N . LEU A 1 73 ? -17.264 8.779 16.203 1.00 86.25 73 LEU A N 1
ATOM 577 C CA . LEU A 1 73 ? -17.242 9.969 15.343 1.00 86.25 73 LEU A CA 1
ATOM 578 C C . LEU A 1 73 ? -16.293 9.800 14.149 1.00 86.25 73 LEU A C 1
ATOM 580 O O . LEU A 1 73 ? -16.620 10.187 13.030 1.00 86.25 73 LEU A O 1
ATOM 584 N N . LEU A 1 74 ? -15.124 9.191 14.364 1.00 86.06 74 LEU A N 1
ATOM 585 C CA . LEU A 1 74 ? -14.194 8.878 13.281 1.00 86.06 74 LEU A CA 1
ATOM 586 C C . LEU A 1 74 ? -14.837 7.888 12.298 1.00 86.06 74 LEU A C 1
ATOM 588 O O . LEU A 1 74 ? -14.878 8.161 11.100 1.00 86.06 74 LEU A O 1
ATOM 592 N N . LEU A 1 75 ? -15.402 6.785 12.797 1.00 86.19 75 LEU A N 1
ATOM 593 C CA . LEU A 1 75 ? -16.095 5.783 11.983 1.00 86.19 75 LEU A CA 1
ATOM 594 C C . LEU A 1 75 ? -17.303 6.362 11.226 1.00 86.19 75 LEU A C 1
ATOM 596 O O . LEU A 1 75 ? -17.533 5.959 10.091 1.00 86.19 75 LEU A O 1
ATOM 600 N N . ASP A 1 76 ? -18.013 7.336 11.793 1.00 87.69 76 ASP A N 1
ATOM 601 C CA . ASP A 1 76 ? -19.141 8.022 11.149 1.00 87.69 76 ASP A CA 1
ATOM 602 C C . ASP A 1 76 ? -18.690 8.927 9.991 1.00 87.69 76 ASP A C 1
ATOM 604 O O . ASP A 1 76 ? -19.427 9.129 9.027 1.00 87.69 76 ASP A O 1
ATOM 608 N N . THR A 1 77 ? -17.455 9.438 10.036 1.00 89.06 77 THR A N 1
ATOM 609 C CA . THR A 1 77 ? -16.867 10.235 8.941 1.00 89.06 77 THR A CA 1
ATOM 610 C C . THR A 1 77 ? -16.174 9.389 7.865 1.00 89.06 77 THR A C 1
ATOM 612 O O . THR A 1 77 ? -16.057 9.832 6.718 1.00 89.06 77 THR A O 1
ATOM 615 N N . LEU A 1 78 ? -15.773 8.149 8.179 1.00 88.06 78 LEU A N 1
ATOM 616 C CA . LEU A 1 78 ? -15.210 7.202 7.208 1.00 88.06 78 LEU A CA 1
ATOM 617 C C . LEU A 1 78 ? -16.064 6.968 5.952 1.00 88.06 78 LEU A C 1
ATOM 619 O O . LEU A 1 78 ? -15.466 6.936 4.879 1.00 88.06 78 LEU A O 1
ATOM 623 N N . PRO A 1 79 ? -17.403 6.807 5.995 1.00 86.62 79 PRO A N 1
ATOM 624 C CA . PRO A 1 79 ? -18.189 6.607 4.776 1.00 86.62 79 PRO A CA 1
ATOM 625 C C . PRO A 1 79 ? -18.094 7.797 3.812 1.00 86.62 79 PRO A C 1
ATOM 627 O O . PRO A 1 79 ? -18.035 7.601 2.600 1.00 86.62 79 PRO A O 1
ATOM 630 N N . MET A 1 80 ? -17.995 9.025 4.330 1.00 87.75 80 MET A N 1
ATOM 631 C CA . MET A 1 80 ? -17.812 10.222 3.504 1.00 87.75 80 MET A CA 1
ATOM 632 C C . MET A 1 80 ? -16.408 10.267 2.876 1.00 87.75 80 MET A C 1
ATOM 634 O O . MET A 1 80 ? -16.266 10.602 1.700 1.00 87.75 80 MET A O 1
ATOM 638 N N . LEU A 1 81 ? -15.379 9.851 3.625 1.00 90.38 81 LEU A N 1
ATOM 639 C CA . LEU A 1 81 ? -14.015 9.652 3.112 1.00 90.38 81 LEU A CA 1
ATOM 640 C C . LEU A 1 81 ? -13.917 8.490 2.110 1.00 90.38 81 LEU A C 1
ATOM 642 O O . LEU A 1 81 ? -13.111 8.550 1.182 1.00 90.38 81 LEU A O 1
ATOM 646 N N . GLY A 1 82 ? -14.747 7.458 2.263 1.00 91.56 82 GLY A N 1
ATOM 647 C CA . GLY A 1 82 ? -14.778 6.270 1.411 1.00 91.56 82 GLY A CA 1
ATOM 648 C C . GLY A 1 82 ? -15.022 6.603 -0.058 1.00 91.56 82 GLY A C 1
ATOM 649 O O . GLY A 1 82 ? -14.361 6.040 -0.926 1.00 91.56 82 GLY A O 1
ATOM 650 N N . ASN A 1 83 ? -15.882 7.584 -0.344 1.00 91.38 83 ASN A N 1
ATOM 651 C CA . ASN A 1 83 ? -16.128 8.054 -1.710 1.00 91.38 83 ASN A CA 1
ATOM 652 C C . ASN A 1 83 ? -14.865 8.644 -2.360 1.00 91.38 83 ASN A C 1
ATOM 654 O O . ASN A 1 83 ? -14.570 8.367 -3.523 1.00 91.38 83 ASN A O 1
ATOM 658 N N . VAL A 1 84 ? -14.088 9.423 -1.601 1.00 94.75 84 VAL A N 1
ATOM 659 C CA . VAL A 1 84 ? -12.827 10.015 -2.075 1.00 94.75 84 VAL A CA 1
ATOM 660 C C . VAL A 1 84 ? -11.753 8.940 -2.236 1.00 94.75 84 VAL A C 1
ATOM 662 O O . VAL A 1 84 ? -11.041 8.929 -3.239 1.00 94.75 84 VAL A O 1
ATOM 665 N N . LEU A 1 85 ? -11.660 8.004 -1.286 1.00 94.12 85 LEU A N 1
ATOM 666 C CA . LEU A 1 85 ? -10.746 6.863 -1.370 1.00 94.12 85 LEU A CA 1
ATOM 667 C C . LEU A 1 85 ? -11.048 5.972 -2.575 1.00 94.12 85 LEU A C 1
ATOM 669 O O . LEU A 1 85 ? -10.115 5.519 -3.228 1.00 94.12 85 LEU A O 1
ATOM 673 N N . LEU A 1 86 ? -12.323 5.755 -2.898 1.00 94.19 86 LEU A N 1
ATOM 674 C CA . LEU A 1 86 ? -12.735 4.990 -4.070 1.00 94.19 86 LEU A CA 1
ATOM 675 C C . LEU A 1 86 ? -12.282 5.685 -5.357 1.00 94.19 86 LEU A C 1
ATOM 677 O O . LEU A 1 86 ? -11.663 5.043 -6.202 1.00 94.19 86 LEU A O 1
ATOM 681 N N . LEU A 1 87 ? -12.503 6.997 -5.487 1.00 94.88 87 LEU A N 1
ATOM 682 C CA . LEU A 1 87 ? -11.995 7.768 -6.628 1.00 94.88 87 LEU A CA 1
ATOM 683 C C . LEU A 1 87 ? -10.464 7.667 -6.719 1.00 94.88 87 LEU A C 1
ATOM 685 O O . LEU A 1 87 ? -9.927 7.356 -7.781 1.00 94.88 87 LEU A O 1
ATOM 689 N N . CYS A 1 88 ? -9.766 7.869 -5.601 1.00 96.19 88 CYS A N 1
ATOM 690 C CA . CYS A 1 88 ? -8.310 7.771 -5.517 1.00 96.19 88 CYS A CA 1
ATOM 691 C C . CYS A 1 88 ? -7.801 6.380 -5.932 1.00 96.19 88 CYS A C 1
ATOM 693 O O . CYS A 1 88 ? -6.850 6.264 -6.702 1.00 96.19 88 CYS A O 1
ATOM 695 N N . PHE A 1 89 ? -8.486 5.320 -5.498 1.00 96.94 89 PHE A N 1
ATOM 696 C CA . PHE A 1 89 ? -8.185 3.948 -5.887 1.00 96.94 89 PHE A CA 1
ATOM 697 C C . PHE A 1 89 ? -8.325 3.736 -7.397 1.00 96.94 89 PHE A C 1
ATOM 699 O O . PHE A 1 89 ? -7.424 3.167 -8.005 1.00 96.94 89 PHE A O 1
ATOM 706 N N . PHE A 1 90 ? -9.396 4.235 -8.027 1.00 97.19 90 PHE A N 1
ATOM 707 C CA . PHE A 1 90 ? -9.551 4.160 -9.486 1.00 97.19 90 PHE A CA 1
ATOM 708 C C . PHE A 1 90 ? -8.424 4.886 -10.225 1.00 97.19 90 PHE A C 1
ATOM 710 O O . PHE A 1 90 ? -7.877 4.355 -11.191 1.00 97.19 90 PHE A O 1
ATOM 717 N N . VAL A 1 91 ? -8.041 6.072 -9.752 1.00 97.38 91 VAL A N 1
ATOM 718 C CA . VAL A 1 91 ? -6.938 6.854 -10.324 1.00 97.38 91 VAL A CA 1
ATOM 719 C C . VAL A 1 91 ? -5.618 6.087 -10.218 1.00 97.38 91 VAL A C 1
ATOM 721 O O . VAL A 1 91 ? -4.939 5.892 -11.226 1.00 97.38 91 VAL A O 1
ATOM 724 N N . PHE A 1 92 ? -5.274 5.588 -9.029 1.00 96.94 92 PHE A N 1
ATOM 725 C CA . PHE A 1 92 ? -4.070 4.781 -8.829 1.00 96.94 92 PHE A CA 1
ATOM 726 C C . PHE A 1 92 ? -4.094 3.474 -9.612 1.00 96.94 92 PHE A C 1
ATOM 728 O O . PHE A 1 92 ? -3.049 3.039 -10.084 1.00 96.94 92 PHE A O 1
ATOM 735 N N . PHE A 1 93 ? -5.263 2.865 -9.800 1.00 97.19 93 PHE A N 1
ATOM 736 C CA . PHE A 1 93 ? -5.392 1.658 -10.601 1.00 97.19 93 PHE A CA 1
ATOM 737 C C . PHE A 1 93 ? -5.089 1.931 -12.078 1.00 97.19 93 PHE A C 1
ATOM 739 O O . PHE A 1 93 ? -4.245 1.254 -12.658 1.00 97.19 93 PHE A O 1
ATOM 746 N N . ILE A 1 94 ? -5.703 2.955 -12.681 1.00 97.12 94 ILE A N 1
ATOM 747 C CA . ILE A 1 94 ? -5.466 3.296 -14.093 1.00 97.12 94 ILE A CA 1
ATOM 748 C C . ILE A 1 94 ? -3.999 3.680 -14.316 1.00 97.12 94 ILE A C 1
ATOM 750 O O . ILE A 1 94 ? -3.333 3.084 -15.164 1.00 97.12 94 ILE A O 1
ATOM 754 N N . PHE A 1 95 ? -3.466 4.627 -13.536 1.00 97.06 95 PHE A N 1
ATOM 755 C CA . PHE A 1 95 ? -2.068 5.047 -13.677 1.00 97.06 95 PHE A CA 1
ATOM 756 C C . PHE A 1 95 ? -1.078 3.940 -13.303 1.00 97.06 95 PHE A C 1
ATOM 758 O O . PHE A 1 95 ? -0.011 3.855 -13.904 1.00 97.06 95 PHE A O 1
ATOM 765 N N . GLY A 1 96 ? -1.434 3.064 -12.364 1.00 97.00 96 GLY A N 1
ATOM 766 C CA . GLY A 1 96 ? -0.637 1.899 -11.997 1.00 97.00 96 GLY A CA 1
ATOM 767 C C . GLY A 1 96 ? -0.526 0.894 -13.140 1.00 97.00 96 GLY A C 1
ATOM 768 O O . GLY A 1 96 ? 0.580 0.475 -13.470 1.00 97.00 96 GLY A O 1
ATOM 769 N N . ILE A 1 97 ? -1.637 0.550 -13.798 1.00 96.50 97 ILE A N 1
ATOM 770 C CA . ILE A 1 97 ? -1.626 -0.368 -14.947 1.00 96.50 97 ILE A CA 1
ATOM 771 C C . ILE A 1 97 ? -0.854 0.234 -16.122 1.00 96.50 97 ILE A C 1
ATOM 773 O O . ILE A 1 97 ? 0.026 -0.430 -16.669 1.00 96.50 97 ILE A O 1
ATOM 777 N N . VAL A 1 98 ? -1.129 1.496 -16.472 1.00 97.00 98 VAL A N 1
ATOM 778 C CA . VAL A 1 98 ? -0.395 2.204 -17.535 1.00 97.00 98 VAL A CA 1
ATOM 779 C C . VAL A 1 98 ? 1.097 2.261 -17.207 1.00 97.00 98 VAL A C 1
ATOM 781 O O . VAL A 1 98 ? 1.932 1.985 -18.065 1.00 97.00 98 VAL A O 1
ATOM 784 N N . GLY A 1 99 ? 1.443 2.558 -15.953 1.00 95.25 99 GLY A N 1
ATOM 785 C CA . GLY A 1 99 ? 2.829 2.662 -15.531 1.00 95.25 99 GLY A CA 1
ATOM 786 C C . GLY A 1 99 ? 3.576 1.332 -15.567 1.00 95.25 99 GLY A C 1
ATOM 787 O O . GLY A 1 99 ? 4.700 1.268 -16.062 1.00 95.25 99 GLY A O 1
ATOM 788 N N . VAL A 1 100 ? 2.946 0.245 -15.121 1.00 94.62 100 VAL A N 1
ATOM 789 C CA . VAL A 1 100 ? 3.544 -1.091 -15.222 1.00 94.62 100 VAL A CA 1
ATOM 790 C C . VAL A 1 100 ? 3.707 -1.494 -16.686 1.00 94.62 100 VAL A C 1
ATOM 792 O O . VAL A 1 100 ? 4.757 -2.007 -17.046 1.00 94.62 100 VAL A O 1
ATOM 795 N N . GLN A 1 101 ? 2.731 -1.229 -17.555 1.00 93.12 101 GLN A N 1
ATOM 796 C CA . GLN A 1 101 ? 2.837 -1.585 -18.974 1.00 93.12 101 GLN A CA 1
ATOM 797 C C . GLN A 1 101 ? 3.944 -0.815 -19.702 1.00 93.12 101 GLN A C 1
ATOM 799 O O . GLN A 1 101 ? 4.618 -1.391 -20.552 1.00 93.12 101 GLN A O 1
ATOM 804 N N . LEU A 1 102 ? 4.149 0.461 -19.367 1.00 89.62 102 LEU A N 1
ATOM 805 C CA . LEU A 1 102 ? 5.120 1.305 -20.061 1.00 89.62 102 LEU A CA 1
ATOM 806 C C . LEU A 1 102 ? 6.545 1.170 -19.507 1.00 89.62 102 LEU A C 1
ATOM 808 O O . LEU A 1 102 ? 7.500 1.225 -20.276 1.00 89.62 102 LEU A O 1
ATOM 812 N N . TRP A 1 103 ? 6.703 0.977 -18.193 1.00 89.06 103 TRP A N 1
ATOM 813 C CA . TRP A 1 103 ? 8.013 0.956 -17.526 1.00 89.06 103 TRP A CA 1
ATOM 814 C C . TRP A 1 103 ? 8.438 -0.410 -16.973 1.00 89.06 103 TRP A C 1
ATOM 816 O O . TRP A 1 103 ? 9.501 -0.505 -16.349 1.00 89.06 103 TRP A O 1
ATOM 826 N N . ALA A 1 104 ? 7.673 -1.484 -17.203 1.00 88.88 104 ALA A N 1
ATOM 827 C CA . ALA A 1 104 ? 8.093 -2.828 -16.807 1.00 88.88 104 ALA A CA 1
ATOM 828 C C . ALA A 1 104 ? 9.456 -3.182 -17.419 1.00 88.88 104 ALA A C 1
ATOM 830 O O . ALA A 1 104 ? 9.650 -3.166 -18.631 1.00 88.88 104 ALA A O 1
ATOM 831 N N . GLY A 1 105 ? 10.420 -3.509 -16.559 1.00 85.94 105 GLY A N 1
ATOM 832 C CA . GLY A 1 105 ? 11.754 -3.953 -16.966 1.00 85.94 105 GLY A CA 1
ATOM 833 C C . GLY A 1 105 ? 12.705 -2.847 -17.436 1.00 85.94 105 GLY A C 1
ATOM 834 O O . GLY A 1 105 ? 13.913 -3.033 -17.313 1.00 85.94 105 GLY A O 1
ATOM 835 N N . LEU A 1 106 ? 12.212 -1.679 -17.868 1.00 86.56 106 LEU A N 1
ATOM 836 C CA . LEU A 1 106 ? 13.061 -0.590 -18.374 1.00 86.56 106 LEU A CA 1
ATOM 837 C C . LEU A 1 106 ? 14.064 -0.077 -17.329 1.00 86.56 106 LEU A C 1
ATOM 839 O O . LEU A 1 106 ? 15.219 0.176 -17.660 1.00 86.56 106 LEU A O 1
ATOM 843 N N . LEU A 1 107 ? 13.666 0.009 -16.055 1.00 85.88 107 LEU A N 1
ATOM 844 C CA . LEU A 1 107 ? 14.532 0.511 -14.975 1.00 85.88 107 LEU A CA 1
ATOM 845 C C . LEU A 1 107 ? 15.692 -0.442 -14.622 1.00 85.88 107 LEU A C 1
ATOM 847 O O . LEU A 1 107 ? 16.643 -0.047 -13.947 1.00 85.88 107 LEU A O 1
ATOM 851 N N . ARG A 1 108 ? 15.646 -1.697 -15.085 1.00 86.81 108 ARG A N 1
ATOM 852 C CA . ARG A 1 108 ? 16.696 -2.698 -14.844 1.00 86.81 108 ARG A CA 1
ATOM 853 C C . ARG A 1 108 ? 17.754 -2.728 -15.952 1.00 86.81 108 ARG A C 1
ATOM 855 O O . ARG A 1 108 ? 18.756 -3.425 -15.810 1.00 86.81 108 ARG A O 1
ATOM 862 N N . ASN A 1 109 ? 17.563 -1.982 -17.039 1.00 88.00 109 ASN A N 1
ATOM 863 C CA . ASN A 1 109 ? 18.513 -1.948 -18.145 1.00 88.00 109 ASN A CA 1
ATOM 864 C C . ASN A 1 109 ? 19.851 -1.329 -17.705 1.00 88.00 109 ASN A C 1
ATOM 866 O O . ASN A 1 109 ? 19.886 -0.306 -17.014 1.00 88.00 109 ASN A O 1
ATOM 870 N N . ARG A 1 110 ? 20.956 -1.967 -18.105 1.00 87.31 110 ARG A N 1
ATOM 871 C CA . ARG A 1 110 ? 22.339 -1.554 -17.824 1.00 87.31 110 ARG A CA 1
ATOM 872 C C . ARG A 1 110 ? 23.201 -1.767 -19.065 1.00 87.31 110 ARG A C 1
ATOM 874 O O . ARG A 1 110 ? 22.973 -2.715 -19.817 1.00 87.31 110 ARG A O 1
ATOM 881 N N . CYS A 1 111 ? 24.222 -0.931 -19.236 1.00 86.12 111 CYS A N 1
ATOM 882 C CA . CYS A 1 111 ? 25.218 -1.117 -20.287 1.00 86.12 111 CYS A CA 1
ATOM 883 C C . CYS A 1 111 ? 26.180 -2.233 -19.877 1.00 86.12 111 CYS A C 1
ATOM 885 O O . CYS A 1 111 ? 26.910 -2.093 -18.895 1.00 86.12 111 CYS A O 1
ATOM 887 N N . VAL A 1 112 ? 26.160 -3.340 -20.618 1.00 84.50 112 VAL A N 1
ATOM 888 C CA . VAL A 1 112 ? 27.063 -4.480 -20.424 1.00 84.50 112 VAL A CA 1
ATOM 889 C C . VAL A 1 112 ? 28.167 -4.461 -21.470 1.00 84.50 112 VAL A C 1
ATOM 891 O O . VAL A 1 112 ? 27.924 -4.145 -22.633 1.00 84.50 112 VAL A O 1
ATOM 894 N N . ILE A 1 113 ? 29.379 -4.826 -21.064 1.00 76.00 113 ILE A N 1
ATOM 895 C CA . ILE A 1 113 ? 30.505 -4.981 -21.986 1.00 76.00 113 ILE A CA 1
ATOM 896 C C . ILE A 1 113 ? 30.491 -6.429 -22.477 1.00 76.00 113 ILE A C 1
ATOM 898 O O . ILE A 1 113 ? 30.578 -7.370 -21.684 1.00 76.00 113 ILE A O 1
ATOM 902 N N . SER A 1 114 ? 30.353 -6.635 -23.787 1.00 69.69 114 SER A N 1
ATOM 903 C CA . SER A 1 114 ? 30.490 -7.962 -24.384 1.00 69.69 114 SER A CA 1
ATOM 904 C C . SER A 1 114 ? 31.972 -8.298 -24.525 1.00 69.69 114 SER A C 1
ATOM 906 O O . SER A 1 114 ? 32.635 -7.798 -25.434 1.00 69.69 114 SER A O 1
ATOM 908 N N . LEU A 1 115 ? 32.501 -9.139 -23.635 1.00 67.62 115 LEU A N 1
ATOM 909 C CA . LEU A 1 115 ? 33.846 -9.677 -23.818 1.00 67.62 115 LEU A CA 1
ATOM 910 C C . LEU A 1 115 ? 33.850 -10.615 -25.039 1.00 67.62 115 LEU A C 1
ATOM 912 O O . LEU A 1 115 ? 32.961 -11.471 -25.143 1.00 67.62 115 LEU A O 1
ATOM 916 N N . PRO A 1 116 ? 34.808 -10.475 -25.973 1.00 67.00 116 PRO A N 1
ATOM 917 C CA . PRO A 1 116 ? 34.971 -11.443 -27.044 1.00 67.00 116 PRO A CA 1
ATOM 918 C C . PRO A 1 116 ? 35.260 -12.814 -26.426 1.00 67.00 116 PRO A C 1
ATOM 920 O O . PRO A 1 116 ? 36.077 -12.935 -25.514 1.00 67.00 116 PRO A O 1
ATOM 923 N N . LYS A 1 117 ? 34.588 -13.858 -26.924 1.00 61.41 117 LYS A N 1
ATOM 924 C CA . LYS A 1 117 ? 34.943 -15.246 -26.613 1.00 61.41 117 LYS A CA 1
ATOM 925 C C . LYS A 1 117 ? 36.276 -15.539 -27.298 1.00 61.41 117 LYS A C 1
ATOM 927 O O . LYS A 1 117 ? 36.294 -15.998 -28.436 1.00 61.41 117 LYS A O 1
ATOM 932 N N . ILE A 1 118 ? 37.382 -15.192 -26.650 1.00 61.56 118 ILE A N 1
ATOM 933 C CA . ILE A 1 118 ? 38.701 -15.656 -27.072 1.00 61.56 118 ILE A CA 1
ATOM 934 C C . ILE A 1 118 ? 38.716 -17.167 -26.818 1.00 61.56 118 ILE A C 1
ATOM 936 O O . ILE A 1 118 ? 38.166 -17.621 -25.816 1.00 61.56 118 ILE A O 1
ATOM 940 N N . ASN A 1 119 ? 39.237 -17.926 -27.784 1.00 61.00 119 ASN A N 1
ATOM 941 C CA . ASN A 1 119 ? 39.320 -19.389 -27.793 1.00 61.00 119 ASN A CA 1
ATOM 942 C C . ASN A 1 119 ? 39.529 -19.963 -26.382 1.00 61.00 119 ASN A C 1
ATOM 944 O O . ASN A 1 119 ? 40.372 -19.459 -25.649 1.00 61.00 119 ASN A O 1
ATOM 948 N N . ALA A 1 120 ? 38.727 -20.976 -26.053 1.00 55.72 120 ALA A N 1
ATOM 949 C CA . ALA A 1 120 ? 38.367 -21.544 -24.748 1.00 55.72 120 ALA A CA 1
ATOM 950 C C . ALA A 1 120 ? 39.473 -21.927 -23.723 1.00 55.72 120 ALA A C 1
ATOM 952 O O . ALA A 1 120 ? 39.234 -22.837 -22.942 1.00 55.72 120 ALA A O 1
ATOM 953 N N . ASP A 1 121 ? 40.626 -21.256 -23.672 1.00 54.75 121 ASP A N 1
ATOM 954 C CA . ASP A 1 121 ? 41.767 -21.612 -22.808 1.00 54.75 121 ASP A CA 1
ATOM 955 C C . ASP A 1 121 ? 42.389 -20.430 -22.038 1.00 54.75 121 ASP A C 1
ATOM 957 O O . ASP A 1 121 ? 43.429 -20.581 -21.399 1.00 54.75 121 ASP A O 1
ATOM 961 N N . ILE A 1 122 ? 41.772 -19.244 -22.049 1.00 57.78 122 ILE A N 1
ATOM 962 C CA . ILE A 1 122 ? 42.165 -18.160 -21.137 1.00 57.78 122 ILE A CA 1
ATOM 963 C C . ILE A 1 122 ? 40.982 -17.871 -20.222 1.00 57.78 122 ILE A C 1
ATOM 965 O O . ILE A 1 122 ? 40.063 -17.136 -20.584 1.00 57.78 122 ILE A O 1
ATOM 969 N N . ASP A 1 123 ? 41.007 -18.467 -19.031 1.00 53.53 123 ASP A N 1
ATOM 970 C CA . ASP A 1 123 ? 40.136 -18.084 -17.925 1.00 53.53 123 ASP A CA 1
ATOM 971 C C . ASP A 1 123 ? 40.465 -16.637 -17.538 1.00 53.53 123 ASP A C 1
ATOM 973 O O . ASP A 1 123 ? 41.363 -16.356 -16.747 1.00 53.53 123 ASP A O 1
ATOM 977 N N . VAL A 1 124 ? 39.711 -15.682 -18.090 1.00 58.12 124 VAL A N 1
ATOM 978 C CA . VAL A 1 124 ? 39.718 -14.264 -17.680 1.00 58.12 124 VAL A CA 1
ATOM 979 C C . VAL A 1 124 ? 39.023 -14.105 -16.311 1.00 58.12 124 VAL A C 1
ATOM 981 O O . VAL A 1 124 ? 38.272 -13.163 -16.076 1.00 58.12 124 VAL A O 1
ATOM 984 N N . ALA A 1 125 ? 39.233 -15.065 -15.410 1.00 53.41 125 ALA A N 1
ATOM 985 C CA . ALA A 1 125 ? 38.701 -15.090 -14.054 1.00 53.41 125 ALA A CA 1
ATOM 986 C C . ALA A 1 125 ? 39.493 -14.177 -13.100 1.00 53.41 125 ALA A C 1
ATOM 988 O O . ALA A 1 125 ? 38.965 -13.794 -12.060 1.00 53.41 125 ALA A O 1
ATOM 989 N N . ASP A 1 126 ? 40.713 -13.771 -13.476 1.00 49.94 126 ASP A N 1
ATOM 990 C CA . ASP A 1 126 ? 41.588 -12.928 -12.643 1.00 49.94 126 ASP A CA 1
ATOM 991 C C . ASP A 1 126 ? 41.403 -11.417 -12.847 1.00 49.94 126 ASP A C 1
ATOM 993 O O . ASP A 1 126 ? 42.015 -10.613 -12.143 1.00 49.94 126 ASP A O 1
ATOM 997 N N . ILE A 1 127 ? 40.531 -10.991 -13.768 1.00 57.50 127 ILE A N 1
ATOM 998 C CA . ILE A 1 127 ? 40.168 -9.578 -13.883 1.00 57.50 127 ILE A CA 1
ATOM 999 C C . ILE A 1 127 ? 38.796 -9.397 -13.243 1.00 57.50 127 ILE A C 1
ATOM 1001 O O . ILE A 1 127 ? 37.781 -9.790 -13.813 1.00 57.50 127 ILE A O 1
ATOM 1005 N N . SER A 1 128 ? 38.756 -8.756 -12.071 1.00 55.56 128 SER A N 1
ATOM 1006 C CA . SER A 1 128 ? 37.528 -8.310 -11.391 1.00 55.56 128 SER A CA 1
ATOM 1007 C C . SER A 1 128 ? 36.846 -7.156 -12.153 1.00 55.56 128 SER A C 1
ATOM 1009 O O . SER A 1 128 ? 36.542 -6.103 -11.592 1.00 55.56 128 SER A O 1
ATOM 1011 N N . LEU A 1 129 ? 36.634 -7.326 -13.458 1.00 63.84 129 LEU A N 1
ATOM 1012 C CA . LEU A 1 129 ? 35.874 -6.412 -14.294 1.00 63.84 129 LEU A CA 1
ATOM 1013 C C . LEU A 1 129 ? 34.394 -6.643 -14.031 1.00 63.84 129 LEU A C 1
ATOM 1015 O O . LEU A 1 129 ? 33.840 -7.715 -14.289 1.00 63.84 129 LEU A O 1
ATOM 1019 N N . THR A 1 130 ? 33.730 -5.612 -13.533 1.00 64.88 130 THR A N 1
ATOM 1020 C CA . THR A 1 130 ? 32.285 -5.637 -13.381 1.00 64.88 130 THR A CA 1
ATOM 1021 C C . THR A 1 130 ? 31.638 -5.731 -14.761 1.00 64.88 130 THR A C 1
ATOM 1023 O O . THR A 1 130 ? 31.956 -4.973 -15.674 1.00 64.88 130 THR A O 1
ATOM 1026 N N . ARG A 1 131 ? 30.720 -6.689 -14.936 1.00 73.12 131 ARG A N 1
ATOM 1027 C CA . ARG A 1 131 ? 30.100 -7.023 -16.236 1.00 73.12 131 ARG A CA 1
ATOM 1028 C C . ARG A 1 131 ? 29.247 -5.892 -16.834 1.00 73.12 131 ARG A C 1
ATOM 1030 O O . ARG A 1 131 ? 28.835 -5.970 -17.992 1.00 73.12 131 ARG A O 1
ATOM 1037 N N . TYR A 1 132 ? 28.963 -4.861 -16.048 1.00 77.19 132 TYR A N 1
ATOM 1038 C CA . TYR A 1 132 ? 28.174 -3.695 -16.417 1.00 77.19 132 TYR A CA 1
ATOM 1039 C C . TYR A 1 132 ? 28.817 -2.417 -15.874 1.00 77.19 132 TYR A C 1
ATOM 1041 O O . TYR A 1 132 ? 29.548 -2.461 -14.883 1.00 77.19 132 TYR A O 1
ATOM 1049 N N . TYR A 1 133 ? 28.532 -1.285 -16.519 1.00 78.56 133 TYR A N 1
ATOM 1050 C CA . TYR A 1 133 ? 29.031 0.020 -16.088 1.00 78.56 133 TYR A CA 1
ATOM 1051 C C . TYR A 1 133 ? 28.474 0.410 -14.712 1.00 78.56 133 TYR A C 1
ATOM 1053 O O . TYR A 1 133 ? 27.258 0.386 -14.503 1.00 78.56 133 TYR A O 1
ATOM 1061 N N . ILE A 1 134 ? 29.366 0.797 -13.799 1.00 79.12 134 ILE A N 1
ATOM 1062 C CA . ILE A 1 134 ? 29.035 1.325 -12.473 1.00 79.12 134 ILE A CA 1
ATOM 1063 C C . ILE A 1 134 ? 29.542 2.770 -12.410 1.00 79.12 134 ILE A C 1
ATOM 1065 O O . ILE A 1 134 ? 30.732 2.989 -12.648 1.00 79.12 134 ILE A O 1
ATOM 1069 N N . PRO A 1 135 ? 28.669 3.748 -12.119 1.00 76.38 135 PRO A N 1
ATOM 1070 C CA . PRO A 1 135 ? 29.084 5.135 -11.948 1.00 76.38 135 PRO A CA 1
ATOM 1071 C C . PRO A 1 13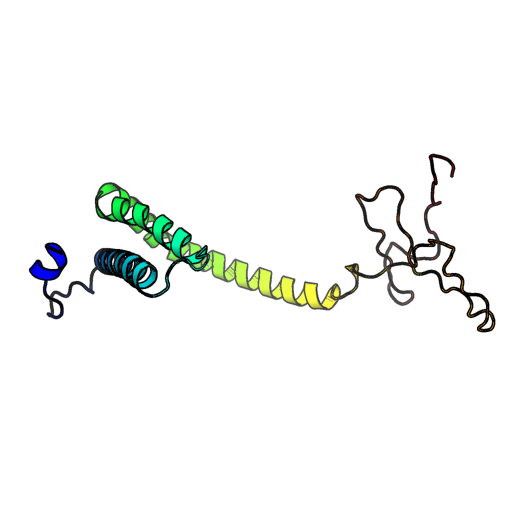5 ? 29.927 5.315 -10.677 1.00 76.38 135 PRO A C 1
ATOM 1073 O O . PRO A 1 135 ? 29.827 4.530 -9.736 1.00 76.38 135 PRO A O 1
ATOM 1076 N N . GLU A 1 136 ? 30.748 6.366 -10.651 1.00 74.31 136 GLU A N 1
ATOM 1077 C CA . GLU A 1 136 ? 31.585 6.729 -9.495 1.00 74.31 136 GLU A CA 1
ATOM 1078 C C . GLU A 1 136 ? 30.731 7.026 -8.250 1.00 74.31 136 GLU A C 1
ATOM 1080 O O . GLU A 1 136 ? 31.000 6.517 -7.161 1.00 74.31 136 GLU A O 1
ATOM 1085 N N . ASP A 1 137 ? 29.634 7.762 -8.439 1.00 74.38 137 ASP A N 1
ATOM 1086 C CA . ASP A 1 137 ? 28.621 7.981 -7.413 1.00 74.38 137 ASP A CA 1
ATOM 1087 C C . ASP A 1 137 ? 27.699 6.760 -7.295 1.00 74.38 137 ASP A C 1
ATOM 1089 O O . ASP A 1 137 ? 26.677 6.653 -7.973 1.00 74.38 137 ASP A O 1
ATOM 1093 N N . THR A 1 138 ? 27.999 5.855 -6.360 1.00 71.50 138 THR A N 1
ATOM 1094 C CA . THR A 1 138 ? 27.151 4.683 -6.051 1.00 71.50 138 THR A CA 1
ATOM 1095 C C . THR A 1 138 ? 25.751 5.035 -5.528 1.00 71.50 138 THR A C 1
ATOM 1097 O O . THR A 1 138 ? 24.931 4.145 -5.311 1.00 71.50 138 THR A O 1
ATOM 1100 N N . SER A 1 139 ? 25.469 6.319 -5.289 1.00 72.56 139 SER A N 1
ATOM 1101 C CA . SER A 1 139 ? 24.144 6.821 -4.912 1.00 72.56 139 SER A CA 1
ATOM 1102 C C . SER A 1 139 ? 23.162 6.857 -6.088 1.00 72.56 139 SER A C 1
ATOM 1104 O O . SER A 1 139 ? 21.952 6.905 -5.859 1.00 72.56 139 SER A O 1
ATOM 1106 N N . LEU A 1 140 ? 23.657 6.814 -7.330 1.00 75.50 140 LEU A N 1
ATOM 1107 C CA . LEU A 1 140 ? 22.851 6.856 -8.544 1.00 75.50 140 LEU A CA 1
ATOM 1108 C C . LEU A 1 140 ? 23.181 5.652 -9.426 1.00 75.50 140 LEU A C 1
ATOM 1110 O O . LEU A 1 140 ? 24.336 5.382 -9.721 1.00 75.50 140 LEU A O 1
ATOM 1114 N N . GLU A 1 141 ? 22.168 4.923 -9.888 1.00 80.19 141 GLU A N 1
ATOM 1115 C CA . GLU A 1 141 ? 22.369 3.849 -10.862 1.00 80.19 141 GLU A CA 1
ATOM 1116 C C . GLU A 1 141 ? 22.247 4.392 -12.292 1.00 80.19 141 GLU A C 1
ATOM 1118 O O . GLU A 1 141 ? 21.298 5.110 -12.610 1.00 80.19 141 GLU A O 1
ATOM 1123 N N . TYR A 1 142 ? 23.168 4.019 -13.189 1.00 84.94 142 TYR A N 1
ATOM 1124 C CA . TYR A 1 142 ? 23.076 4.402 -14.601 1.00 84.94 142 TYR A CA 1
ATOM 1125 C C . TYR A 1 142 ? 22.155 3.442 -15.366 1.00 84.94 142 TYR A C 1
ATOM 1127 O O . TYR A 1 142 ? 22.527 2.303 -15.665 1.00 84.94 142 TYR A O 1
ATOM 1135 N N . ILE A 1 143 ? 20.944 3.900 -15.685 1.00 88.75 143 ILE A N 1
ATOM 1136 C CA . ILE A 1 143 ? 19.950 3.139 -16.453 1.00 88.75 143 ILE A CA 1
ATOM 1137 C C . ILE A 1 143 ? 20.018 3.563 -17.918 1.00 88.75 143 ILE A C 1
ATOM 1139 O O . ILE A 1 143 ? 19.907 4.748 -18.218 1.00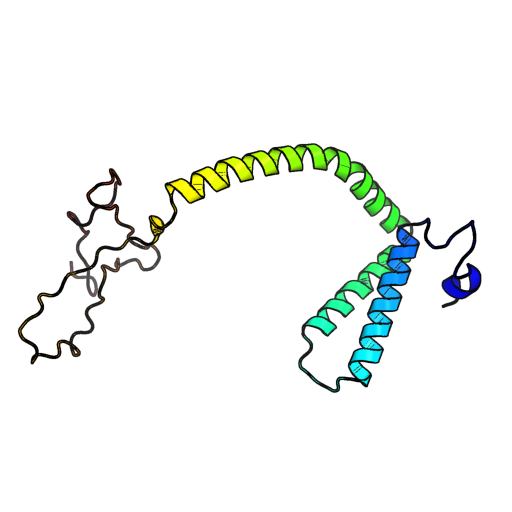 88.75 143 ILE A O 1
ATOM 1143 N N . CYS A 1 144 ? 20.163 2.605 -18.834 1.00 88.75 144 CYS A N 1
ATOM 1144 C CA . CYS A 1 144 ? 20.227 2.884 -20.269 1.00 88.75 144 CYS A CA 1
ATOM 1145 C C . CYS A 1 144 ? 18.943 2.484 -21.008 1.00 88.75 144 CYS A C 1
ATOM 1147 O O . CYS A 1 144 ? 18.288 1.495 -20.677 1.00 88.75 144 CYS A O 1
ATOM 1149 N N . SER A 1 145 ? 18.599 3.222 -22.057 1.00 90.19 145 SER A N 1
ATOM 1150 C CA . SER A 1 145 ? 17.566 2.851 -23.016 1.00 90.19 145 SER A CA 1
ATOM 1151 C C . SER A 1 145 ? 18.084 1.816 -24.015 1.00 90.19 145 SER A C 1
ATOM 1153 O O . SER A 1 145 ? 19.283 1.727 -24.292 1.00 90.19 145 SER A O 1
ATOM 1155 N N . GLN A 1 146 ? 17.172 1.000 -24.545 1.00 85.31 146 GLN A N 1
ATOM 1156 C CA . GLN A 1 146 ? 17.478 0.103 -25.660 1.00 85.31 146 GLN A CA 1
ATOM 1157 C C . GLN A 1 146 ? 17.646 0.909 -26.953 1.00 85.31 146 GLN A C 1
ATOM 1159 O O . GLN A 1 146 ? 17.087 2.001 -27.071 1.00 85.31 146 GLN A O 1
ATOM 1164 N N . ALA A 1 147 ? 18.369 0.352 -27.929 1.00 79.25 147 ALA A N 1
ATOM 1165 C CA . ALA A 1 147 ? 18.645 1.012 -29.210 1.00 79.25 147 ALA A CA 1
ATOM 1166 C C . ALA A 1 147 ? 17.366 1.406 -29.972 1.00 79.25 147 ALA A C 1
ATOM 1168 O O . ALA A 1 147 ? 17.343 2.441 -30.631 1.00 79.25 147 ALA A O 1
ATOM 1169 N N . ASP A 1 148 ? 16.294 0.629 -29.805 1.00 80.81 148 ASP A N 1
ATOM 1170 C CA . ASP A 1 148 ? 15.002 0.864 -30.459 1.00 80.81 148 ASP A CA 1
ATOM 1171 C C . ASP A 1 148 ? 14.115 1.887 -29.725 1.00 80.81 148 ASP A C 1
ATOM 1173 O O . ASP A 1 148 ? 13.039 2.243 -30.200 1.00 80.81 148 ASP A O 1
ATOM 1177 N N . SER A 1 149 ? 14.540 2.372 -28.555 1.00 80.94 149 SER A N 1
ATOM 1178 C CA . SER A 1 149 ? 13.752 3.268 -27.704 1.00 80.94 149 SER A CA 1
ATOM 1179 C C . SER A 1 149 ? 14.398 4.651 -27.586 1.00 80.94 149 SER A C 1
ATOM 1181 O O . SER A 1 149 ? 15.592 4.769 -27.313 1.00 80.94 149 SER A O 1
ATOM 1183 N N . SER A 1 150 ? 13.606 5.718 -27.731 1.00 82.44 150 SER A N 1
ATOM 1184 C CA . SER A 1 150 ? 14.055 7.125 -27.685 1.00 82.44 150 SER A CA 1
ATOM 1185 C C . SER A 1 150 ? 14.364 7.640 -26.268 1.00 82.44 150 SER A C 1
ATOM 1187 O O . SER A 1 150 ? 13.985 8.752 -25.904 1.00 82.44 150 SER A O 1
ATOM 1189 N N . GLY A 1 151 ? 15.005 6.825 -25.429 1.00 83.06 151 GLY A N 1
ATOM 1190 C CA . GLY A 1 151 ? 15.406 7.242 -24.087 1.00 83.06 151 GLY A CA 1
ATOM 1191 C C . GLY A 1 151 ? 16.635 8.157 -24.089 1.00 83.06 151 GLY A C 1
ATOM 1192 O O . GLY A 1 151 ? 17.434 8.155 -25.022 1.00 83.06 151 GLY A O 1
ATOM 1193 N N . LEU A 1 152 ? 16.775 8.948 -23.022 1.00 85.19 152 LEU A N 1
ATOM 1194 C CA . LEU A 1 152 ? 17.809 9.981 -22.891 1.00 85.19 152 LEU A CA 1
ATOM 1195 C C . LEU A 1 152 ? 19.221 9.408 -22.668 1.00 85.19 152 LEU A C 1
ATOM 1197 O O . LEU A 1 152 ? 20.200 9.945 -23.179 1.00 85.19 152 LEU A O 1
ATOM 1201 N N . HIS A 1 153 ? 19.327 8.325 -21.897 1.00 86.25 153 HIS A N 1
ATOM 1202 C CA . HIS A 1 153 ? 20.596 7.693 -21.538 1.00 86.25 153 HIS A CA 1
ATOM 1203 C C . HIS A 1 153 ? 20.865 6.488 -22.434 1.00 86.25 153 HIS A C 1
ATOM 1205 O O . HIS A 1 153 ? 20.156 5.492 -22.349 1.00 86.25 153 HIS A O 1
ATOM 1211 N N . THR A 1 154 ? 21.908 6.548 -23.260 1.00 87.31 154 THR A N 1
ATOM 1212 C CA . THR A 1 154 ? 22.306 5.461 -24.172 1.00 87.31 154 THR A CA 1
ATOM 1213 C C . THR A 1 154 ? 23.718 4.977 -23.859 1.00 87.31 154 THR A C 1
ATOM 1215 O O . THR A 1 154 ? 24.514 5.696 -23.259 1.00 87.31 154 THR A O 1
ATOM 1218 N N . CYS A 1 155 ? 24.069 3.772 -24.314 1.00 86.62 155 CYS A N 1
ATOM 1219 C CA . CYS A 1 155 ? 25.404 3.206 -24.093 1.00 86.62 155 CYS A CA 1
ATOM 1220 C C . CYS A 1 155 ? 26.495 3.739 -25.047 1.00 86.62 155 CYS A C 1
ATOM 1222 O O . CYS A 1 155 ? 27.604 3.216 -25.046 1.00 86.62 155 CYS A O 1
ATOM 1224 N N . ASN A 1 156 ? 26.205 4.758 -25.865 1.00 84.62 156 ASN A N 1
ATOM 1225 C CA . ASN A 1 156 ? 27.164 5.295 -26.840 1.00 84.62 156 ASN A CA 1
ATOM 1226 C C . ASN A 1 156 ? 28.047 6.418 -26.270 1.00 84.62 156 ASN A C 1
ATOM 1228 O O . ASN A 1 156 ? 29.152 6.624 -26.757 1.00 84.62 156 ASN A O 1
ATOM 1232 N N . ASN A 1 157 ? 27.571 7.143 -25.253 1.00 81.31 157 ASN A N 1
ATOM 1233 C CA . ASN A 1 157 ? 28.284 8.261 -24.625 1.00 81.31 157 ASN A CA 1
ATOM 1234 C C . ASN A 1 157 ? 28.289 8.087 -23.102 1.00 81.31 157 ASN A C 1
ATOM 1236 O O . ASN A 1 157 ? 27.599 8.808 -22.378 1.00 81.31 157 ASN A O 1
ATOM 1240 N N . LEU A 1 158 ? 29.025 7.084 -22.615 1.00 81.56 158 LEU A N 1
ATOM 1241 C CA . LEU A 1 158 ? 29.189 6.888 -21.176 1.00 81.56 158 LEU A CA 1
ATOM 1242 C C . LEU A 1 158 ? 30.100 7.985 -20.603 1.00 81.56 158 LEU A C 1
ATOM 1244 O O . LEU A 1 158 ? 31.112 8.317 -21.226 1.00 81.56 158 LEU A O 1
ATOM 1248 N N . PRO A 1 159 ? 29.780 8.533 -19.419 1.00 78.69 159 PRO A N 1
ATOM 1249 C CA . PRO A 1 159 ? 30.696 9.425 -18.730 1.00 78.69 159 PR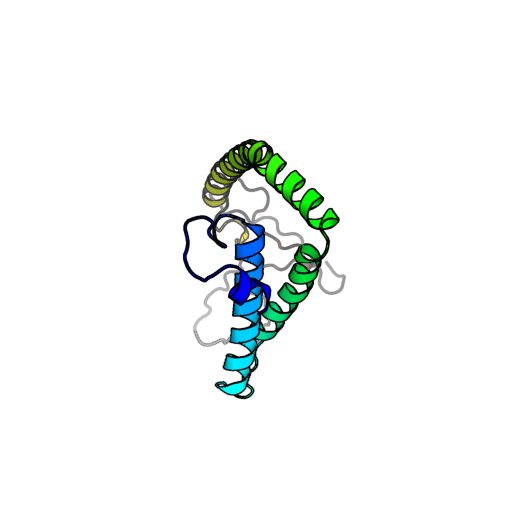O A CA 1
ATOM 1250 C C . PRO A 1 159 ? 31.994 8.680 -18.365 1.00 78.69 159 PRO A C 1
ATOM 1252 O O . PRO A 1 159 ? 31.949 7.479 -18.069 1.00 78.69 159 PRO A O 1
ATOM 1255 N N . PRO A 1 160 ? 33.150 9.369 -18.394 1.00 73.38 160 PRO A N 1
ATOM 1256 C CA . PRO A 1 160 ? 34.438 8.755 -18.091 1.00 73.38 160 PRO A CA 1
ATOM 1257 C C . PRO A 1 160 ? 34.425 8.164 -16.679 1.00 73.38 160 PRO A C 1
ATOM 1259 O O . PRO A 1 160 ? 33.926 8.785 -15.741 1.00 73.38 160 PRO A O 1
ATOM 1262 N N . TYR A 1 161 ? 34.937 6.941 -16.546 1.00 69.12 161 TYR A N 1
ATOM 1263 C CA . TYR A 1 161 ? 35.069 6.274 -15.256 1.00 69.12 161 TYR A CA 1
ATOM 1264 C C . TYR A 1 161 ? 36.308 6.812 -14.544 1.00 69.12 161 TYR A C 1
ATOM 1266 O O . TYR A 1 161 ? 37.424 6.585 -15.002 1.00 69.12 161 TYR A O 1
ATOM 1274 N N . VAL A 1 162 ? 36.108 7.510 -13.430 1.00 65.81 162 VAL A N 1
ATOM 1275 C CA . VAL A 1 162 ? 37.201 8.054 -12.624 1.00 65.81 162 VAL A CA 1
ATOM 1276 C C . VAL A 1 162 ? 37.594 7.009 -11.584 1.00 65.81 162 VAL A C 1
ATOM 1278 O O . VAL A 1 162 ? 36.795 6.632 -10.728 1.00 65.81 162 VAL A O 1
ATOM 1281 N N . HIS A 1 163 ? 38.830 6.518 -11.649 1.00 64.25 163 HIS A N 1
ATOM 1282 C CA . HIS A 1 163 ? 39.366 5.599 -10.647 1.00 64.25 163 HIS A CA 1
ATOM 1283 C C . HIS A 1 163 ? 40.347 6.360 -9.753 1.00 64.25 163 HIS A C 1
ATOM 1285 O O . HIS A 1 163 ? 41.354 6.875 -10.233 1.00 64.25 163 HIS A O 1
ATOM 1291 N N . ASN A 1 164 ? 40.064 6.448 -8.449 1.00 60.66 164 ASN A N 1
ATOM 1292 C CA . ASN A 1 164 ? 40.906 7.156 -7.472 1.00 60.66 164 ASN A CA 1
ATOM 1293 C C . ASN A 1 164 ? 41.189 8.633 -7.834 1.00 60.66 164 ASN A C 1
ATOM 1295 O O . ASN A 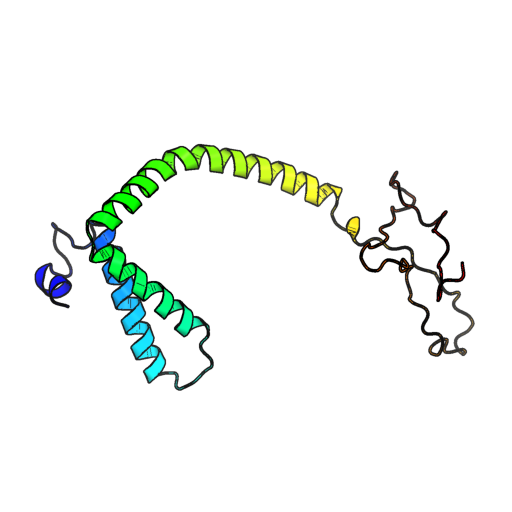1 164 ? 42.314 9.108 -7.686 1.00 60.66 164 ASN A O 1
ATOM 1299 N N . GLY A 1 165 ? 40.183 9.367 -8.325 1.00 61.53 165 GLY A N 1
ATOM 1300 C CA . GLY A 1 165 ? 40.316 10.793 -8.661 1.00 61.53 165 GLY A CA 1
ATOM 1301 C C . GLY A 1 165 ? 41.079 11.092 -9.960 1.00 61.53 165 GLY A C 1
ATOM 1302 O O . GLY A 1 165 ? 41.340 12.259 -10.253 1.00 61.53 165 GLY A O 1
ATOM 1303 N N . VAL A 1 166 ? 41.422 10.066 -10.748 1.00 61.62 166 VAL A N 1
ATOM 1304 C CA . VAL A 1 166 ? 42.028 10.201 -12.080 1.00 61.62 166 VAL A CA 1
ATOM 1305 C C . VAL A 1 166 ? 40.997 9.801 -13.136 1.00 61.62 166 VAL A C 1
ATOM 1307 O O . VAL A 1 166 ? 40.422 8.715 -13.051 1.00 61.62 166 VAL A O 1
ATOM 1310 N N . LYS A 1 167 ? 40.727 10.724 -14.068 1.00 53.84 167 LYS A N 1
ATOM 1311 C CA . LYS A 1 167 ? 39.747 10.581 -15.159 1.00 53.84 167 LYS A CA 1
ATOM 1312 C C . LYS A 1 167 ? 40.208 9.631 -16.254 1.00 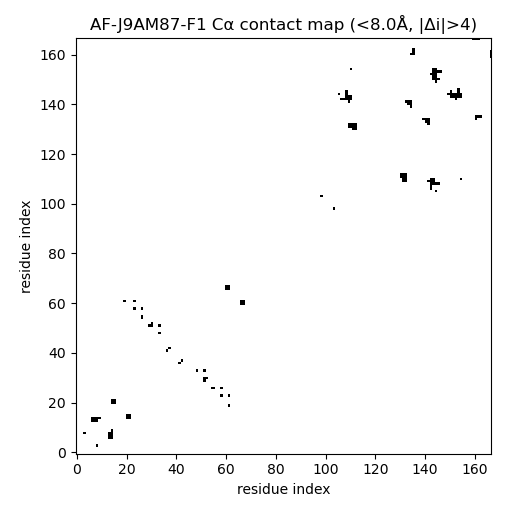53.84 167 LYS A C 1
ATOM 1314 O O . LYS A 1 167 ? 41.431 9.600 -16.513 1.00 53.84 167 LYS A O 1
#

Nearest PDB structures (foldseek):
  7w9t-assembly1_A  TM=6.971E-01  e=7.607E-04  Homo sapiens
  9jje-assembly1_A  TM=5.621E-01  e=2.673E+00  Nematostella vectensis
  8e4q-assembly1_A  TM=3.720E-01  e=9.477E-01  Ficedula albicollis

Mean predicted aligned error: 14.1 Å

Organism: Wuchereria bancrofti (NCBI:txid6293)

Sequence (167 aa):
MIKIVALGFYGSAAYLSDTWNRLDFFIVCAGCAEYLLQEYLGNINLTAIRTIRVLRPLRAVNRIPSMRILVNLLLDTLPMLGNVLLLCFFVFFIFGIVGVQLWAGLLRNRCVISLPKINADIDVADISLTRYYIPEDTSLEYICSQADSSGLHTCNNLPPYVHNGVK

pLDDT: mean 75.07, std 14.01, range [43.59, 97.38]

Solvent-accessible surface area (backbone atoms only — not comparable to full-atom values): 10514 Å² total; per-residue (Å²): 105,73,69,60,69,72,59,46,95,77,54,99,82,39,59,78,76,42,71,70,48,47,51,52,50,52,52,53,52,51,55,48,49,51,52,52,48,59,69,74,53,66,88,58,91,52,69,71,61,57,55,58,59,67,53,55,65,58,54,54,44,75,70,36,71,74,52,44,52,56,51,50,56,50,59,69,47,43,66,69,49,44,59,55,51,50,52,51,49,53,51,52,48,54,54,46,52,54,46,48,73,75,48,63,69,50,79,74,32,61,50,60,68,82,74,78,85,66,74,98,79,70,81,72,76,84,56,93,68,69,66,43,73,75,57,82,57,82,90,51,83,68,52,29,41,56,94,93,45,97,52,91,41,50,80,86,73,69,78,81,73,50,60,93,89,42,112

Secondary structure (DSSP, 8-state):
-HHHHHH-SS-SS-TTSSHHHHHHHHHHHHHHHHHHHHHHSTT---HHHHHHHTTTTHHHHHH-HHHHHHHHHHHHHHHHHHHHHHHHHHHHHHHHHHHHHHHTTGGG---B-------TT--GGG----SB---S-TTS------TTS--S--TTSPPP--BTTB-